Protein AF-A0A1Z8Q1S4-F1 (afdb_monomer)

Solvent-accessible surface area (backbone atoms only — not comparable to full-atom values): 6072 Å² total; per-residue (Å²): 130,86,72,74,48,74,49,54,37,26,19,19,28,36,44,43,88,89,81,61,34,36,34,40,44,29,63,52,84,94,82,46,68,56,71,28,71,23,83,42,73,68,52,27,51,52,46,37,36,51,53,52,30,59,66,48,39,82,45,95,67,82,76,79,62,56,64,42,66,65,55,17,44,51,52,35,40,74,69,41,99,45,50,83,35,48,44,29,34,32,44,33,43,39,35,40,48,93,74,43,50,47,59,50,69,50,79,50,72,119

Radius of gyration: 13.85 Å; Cα contacts (8 Å, |Δi|>4): 231; chains: 1; bounding box: 30×20×44 Å

pLDDT: mean 89.52, std 9.29, range [45.25, 96.38]

Secondary structure (DSSP, 8-state):
-PPPEEEEEEEEEEE-TTT--EEEEEEETTTEEEEEEESSHHHHHHHHHHHHHHHHHT-SSPPPP---HHHHHHHHHHHSSSGGGEEEEEEEEEEEETTEEEEEEEEEE-

Foldseek 3Di:
DPDKDKAKEKWFWFADPPLRKIKTWTDFPDDDIQMDIGNDPVRRQVRSQVSVQVVCLPDPDDGHYPDDQVSNLVVCCVPDPHSVRGFWMKMWMWIDDPSGIGIDMDIDGD

Mean predicted aligned error: 4.25 Å

Structure (mmCIF, N/CA/C/O backbone):
data_AF-A0A1Z8Q1S4-F1
#
_entry.id   AF-A0A1Z8Q1S4-F1
#
loop_
_atom_site.group_PDB
_atom_site.id
_atom_site.type_symbol
_atom_site.label_atom_id
_atom_site.label_alt_id
_atom_site.label_comp_id
_atom_site.label_asym_id
_atom_site.label_entity_id
_atom_site.label_seq_id
_atom_site.pdbx_PDB_ins_code
_atom_site.Cartn_x
_atom_site.Cartn_y
_atom_site.Cartn_z
_atom_site.occupancy
_atom_site.B_iso_or_equiv
_atom_site.auth_seq_id
_atom_site.auth_comp_id
_atom_site.auth_asym_id
_atom_site.auth_atom_id
_atom_site.pdbx_PDB_model_num
ATOM 1 N N . MET A 1 1 ? -17.500 -5.209 26.285 1.00 45.25 1 MET A N 1
ATOM 2 C CA . MET A 1 1 ? -16.104 -5.177 25.795 1.00 45.25 1 MET A CA 1
ATOM 3 C C . MET A 1 1 ? -16.086 -4.227 24.609 1.00 45.25 1 MET A C 1
ATOM 5 O O . MET A 1 1 ? -17.024 -4.308 23.829 1.00 45.25 1 MET A O 1
ATOM 9 N N . LYS A 1 2 ? -15.146 -3.274 24.513 1.00 58.25 2 LYS A N 1
ATOM 10 C CA . LYS A 1 2 ? -15.019 -2.482 23.275 1.00 58.25 2 LYS A CA 1
ATOM 11 C C . LYS A 1 2 ? -14.478 -3.400 22.169 1.00 58.25 2 LYS A C 1
ATOM 13 O O . LYS A 1 2 ? -13.661 -4.273 22.459 1.00 58.25 2 LYS A O 1
ATOM 18 N N . ASN A 1 3 ? -15.010 -3.238 20.960 1.00 66.62 3 ASN A N 1
ATOM 19 C CA . ASN A 1 3 ? -14.735 -4.087 19.806 1.00 66.62 3 ASN A CA 1
ATOM 20 C C . ASN A 1 3 ? -13.297 -3.860 19.325 1.00 66.62 3 ASN A C 1
ATOM 22 O O . ASN A 1 3 ? -12.911 -2.729 19.048 1.00 66.62 3 ASN A O 1
ATOM 26 N N . MET A 1 4 ? -12.516 -4.935 19.269 1.00 84.50 4 MET A N 1
ATOM 27 C CA . MET A 1 4 ? -11.267 -4.984 18.517 1.00 84.50 4 MET A CA 1
ATOM 28 C C . MET A 1 4 ? -11.642 -5.349 17.082 1.00 84.50 4 MET A C 1
ATOM 30 O O . MET A 1 4 ? -12.232 -6.410 16.878 1.00 84.50 4 MET A O 1
ATOM 34 N N . ASP A 1 5 ? -11.344 -4.473 16.127 1.00 89.88 5 ASP A N 1
ATOM 35 C CA . ASP A 1 5 ? -11.582 -4.723 14.703 1.00 89.88 5 ASP A CA 1
ATOM 36 C C . ASP A 1 5 ? -10.238 -4.884 13.997 1.00 89.88 5 ASP A C 1
ATOM 38 O O . ASP A 1 5 ? -9.374 -4.011 14.095 1.00 89.88 5 ASP A O 1
ATOM 42 N N . THR A 1 6 ? -10.046 -6.016 13.324 1.00 93.62 6 THR A N 1
ATOM 43 C CA . THR A 1 6 ? -8.816 -6.333 12.597 1.00 93.62 6 THR A CA 1
ATOM 44 C C . THR A 1 6 ? -9.174 -6.737 11.178 1.00 93.62 6 THR A C 1
ATOM 46 O O . THR A 1 6 ? -9.892 -7.717 10.974 1.00 93.62 6 THR A O 1
ATOM 49 N N . LYS A 1 7 ? -8.624 -6.026 10.190 1.00 94.25 7 LYS A N 1
ATOM 50 C CA . LYS A 1 7 ? -8.839 -6.312 8.767 1.00 94.25 7 LYS A CA 1
ATOM 51 C C . LYS A 1 7 ? -7.523 -6.344 7.997 1.00 94.25 7 LYS A C 1
ATOM 53 O O . LYS A 1 7 ? -6.553 -5.677 8.356 1.00 94.25 7 LYS A O 1
ATOM 58 N N . MET A 1 8 ? -7.504 -7.160 6.946 1.00 95.81 8 MET A N 1
ATOM 59 C CA . MET A 1 8 ? -6.400 -7.250 5.993 1.00 95.81 8 MET A CA 1
ATOM 60 C C . MET A 1 8 ? -6.700 -6.386 4.775 1.00 95.81 8 MET A C 1
ATOM 62 O O . MET A 1 8 ? -7.819 -6.414 4.269 1.00 95.81 8 MET A O 1
ATOM 66 N N . TYR A 1 9 ? -5.690 -5.676 4.291 1.00 94.75 9 TYR A N 1
ATOM 67 C CA . TYR A 1 9 ? -5.749 -4.891 3.066 1.00 94.75 9 TYR A CA 1
ATOM 68 C C . TYR A 1 9 ? -4.536 -5.180 2.198 1.00 94.75 9 TYR A C 1
ATOM 70 O O . TYR A 1 9 ? -3.445 -5.445 2.706 1.00 94.75 9 TYR A O 1
ATOM 78 N N . TYR A 1 10 ? -4.727 -5.086 0.890 1.00 95.31 10 TYR A N 1
ATOM 79 C CA . TYR A 1 10 ? -3.695 -5.347 -0.099 1.00 95.31 10 TYR A CA 1
ATOM 80 C C . TYR A 1 10 ? -3.531 -4.133 -1.012 1.00 95.31 10 TYR A C 1
ATOM 82 O O . TYR A 1 10 ? -4.503 -3.625 -1.579 1.00 95.31 10 TYR A O 1
ATOM 90 N N . GLY A 1 11 ? -2.295 -3.661 -1.130 1.00 94.94 11 GLY A N 1
ATOM 91 C CA . GLY A 1 11 ? -1.884 -2.641 -2.090 1.00 94.94 11 GLY A CA 1
ATOM 92 C C . GLY A 1 11 ? -0.908 -3.228 -3.102 1.00 94.94 11 GLY A C 1
ATOM 93 O O . GLY A 1 11 ? -0.248 -4.228 -2.813 1.00 94.94 11 GLY A O 1
ATOM 94 N N . PHE A 1 12 ? -0.806 -2.627 -4.284 1.00 95.25 12 PHE A N 1
ATOM 95 C CA . PHE A 1 12 ? 0.232 -2.994 -5.250 1.00 95.25 12 PHE A CA 1
ATOM 96 C C . PHE A 1 12 ? 1.484 -2.141 -5.050 1.00 95.25 12 PHE A C 1
ATOM 98 O O . PHE A 1 12 ? 1.414 -1.047 -4.484 1.00 95.25 12 PHE A O 1
ATOM 105 N N . VAL A 1 13 ? 2.622 -2.674 -5.494 1.00 95.88 13 VAL A N 1
ATOM 106 C CA . VAL A 1 13 ? 3.909 -1.979 -5.524 1.00 95.88 13 VAL A CA 1
ATOM 107 C C . VAL A 1 13 ? 4.280 -1.717 -6.975 1.00 95.88 13 VAL A C 1
ATOM 109 O O . VAL A 1 13 ? 4.386 -2.653 -7.769 1.00 95.88 13 VAL A O 1
ATOM 112 N N . GLU A 1 14 ? 4.500 -0.452 -7.295 1.00 95.12 14 GLU A N 1
ATOM 113 C CA . GLU A 1 14 ? 4.919 0.014 -8.613 1.00 95.12 14 GLU A CA 1
ATOM 114 C C . GLU A 1 14 ? 6.350 0.549 -8.540 1.00 95.12 14 GLU A C 1
ATOM 116 O O . GLU A 1 14 ? 6.746 1.157 -7.543 1.00 95.12 14 GLU A O 1
ATOM 121 N N . LYS A 1 15 ? 7.138 0.320 -9.589 1.00 94.81 15 LYS A N 1
ATOM 122 C CA . LYS A 1 15 ? 8.460 0.913 -9.758 1.00 94.81 15 LYS A CA 1
ATOM 123 C C . LYS A 1 15 ? 8.394 2.003 -10.813 1.00 94.81 15 LYS A C 1
ATOM 125 O O . LYS A 1 15 ? 8.056 1.733 -11.957 1.00 94.81 15 LYS A O 1
ATOM 130 N N . ASN A 1 16 ? 8.832 3.205 -10.461 1.00 91.56 16 ASN A N 1
ATOM 131 C CA . ASN A 1 16 ? 9.002 4.272 -11.430 1.00 91.56 16 ASN A CA 1
ATOM 132 C C . ASN A 1 16 ? 10.186 3.938 -12.371 1.00 91.56 16 ASN A C 1
ATOM 134 O O . ASN A 1 16 ? 11.321 3.784 -11.897 1.00 91.56 16 ASN A O 1
ATOM 138 N N . PRO A 1 17 ? 9.974 3.833 -13.695 1.00 88.38 17 PRO A N 1
ATOM 139 C CA . PRO A 1 17 ? 11.032 3.455 -14.630 1.00 88.38 17 PRO A CA 1
ATOM 140 C C . PRO A 1 17 ? 12.070 4.564 -14.870 1.00 88.38 17 PRO A C 1
ATOM 142 O O . PRO A 1 17 ? 13.170 4.268 -15.336 1.00 88.38 17 PRO A O 1
ATOM 145 N N . GLU A 1 18 ? 11.758 5.826 -14.560 1.00 90.38 18 GLU A N 1
ATOM 146 C CA . GLU A 1 18 ? 12.636 6.975 -14.812 1.00 90.38 18 GLU A CA 1
ATOM 147 C C . GLU A 1 18 ? 13.720 7.137 -13.743 1.00 90.38 18 GLU A C 1
ATOM 149 O O . GLU A 1 18 ? 14.874 7.423 -14.064 1.00 90.38 18 GLU A O 1
ATOM 154 N N . ASN A 1 19 ? 13.359 6.962 -12.470 1.00 91.94 19 ASN A N 1
ATOM 155 C CA . ASN A 1 19 ? 14.265 7.183 -11.338 1.00 91.94 19 ASN A CA 1
ATOM 156 C C . ASN A 1 19 ? 14.453 5.944 -10.444 1.00 91.94 19 ASN A C 1
ATOM 158 O O . ASN A 1 19 ? 15.316 5.953 -9.570 1.00 91.94 19 ASN A O 1
ATOM 162 N N . GLY A 1 20 ? 13.701 4.865 -10.684 1.00 90.56 20 GLY A N 1
ATOM 163 C CA . GLY A 1 20 ? 13.796 3.614 -9.938 1.00 90.56 20 GLY A CA 1
ATOM 164 C C . GLY A 1 20 ? 13.135 3.626 -8.560 1.00 90.56 20 GLY A C 1
ATOM 165 O O . GLY A 1 20 ? 13.248 2.613 -7.867 1.00 90.56 20 GLY A O 1
ATOM 166 N N . SER A 1 21 ? 12.466 4.717 -8.171 1.00 93.88 21 SER A N 1
ATOM 167 C CA . SER A 1 21 ? 11.739 4.788 -6.905 1.00 93.88 21 SER A CA 1
ATOM 168 C C . SER A 1 21 ? 10.566 3.811 -6.890 1.00 93.88 21 SER A C 1
ATOM 170 O O . SER A 1 21 ? 10.073 3.370 -7.932 1.00 93.88 21 SER A O 1
ATOM 172 N N . LEU A 1 22 ? 10.134 3.443 -5.691 1.00 94.44 22 LEU A N 1
ATOM 173 C CA . LEU A 1 22 ? 9.026 2.528 -5.474 1.00 94.44 22 LEU A CA 1
ATOM 174 C C . LEU A 1 22 ? 7.827 3.298 -4.931 1.00 94.44 22 LEU A C 1
ATOM 176 O O . LEU A 1 22 ? 7.992 4.202 -4.115 1.00 94.44 22 LEU A O 1
ATOM 180 N N . GLY A 1 23 ? 6.627 2.909 -5.346 1.00 94.38 23 GLY A N 1
ATOM 181 C CA . GLY A 1 23 ? 5.361 3.423 -4.841 1.00 94.38 23 GLY A CA 1
ATOM 182 C C . GLY A 1 23 ? 4.464 2.300 -4.333 1.00 94.38 23 GLY A C 1
ATOM 183 O O . GLY A 1 23 ? 4.473 1.201 -4.885 1.00 94.38 23 GLY A O 1
ATOM 184 N N . THR A 1 24 ? 3.676 2.562 -3.292 1.00 94.69 24 THR A N 1
ATOM 185 C CA . THR A 1 24 ? 2.536 1.717 -2.907 1.00 94.69 24 THR A CA 1
ATOM 186 C C . THR A 1 24 ? 1.233 2.426 -3.204 1.00 94.69 24 THR A C 1
ATOM 188 O O . THR A 1 24 ? 1.155 3.646 -3.102 1.00 94.69 24 THR A O 1
ATOM 191 N N . SER A 1 25 ? 0.195 1.661 -3.531 1.00 93.19 25 SER A N 1
ATOM 192 C CA . SER A 1 25 ? -1.159 2.192 -3.667 1.00 93.19 25 SER A CA 1
ATOM 193 C C . SER A 1 25 ? -2.180 1.234 -3.065 1.00 93.19 25 SER A C 1
ATOM 195 O O . SER A 1 25 ? -2.247 0.057 -3.430 1.00 93.19 25 SER A O 1
ATOM 197 N N . PHE A 1 26 ? -2.978 1.740 -2.124 1.00 92.31 26 PHE A N 1
ATOM 198 C CA . PHE A 1 26 ? -4.114 1.037 -1.530 1.00 92.31 26 PHE A CA 1
ATOM 199 C C . PHE A 1 26 ? -5.408 1.724 -1.913 1.00 92.31 26 PHE A C 1
ATOM 201 O O . PHE A 1 26 ? -5.562 2.892 -1.595 1.00 92.31 26 PHE A O 1
ATOM 208 N N . ALA A 1 27 ? -6.364 0.988 -2.473 1.00 85.38 27 ALA A N 1
ATOM 209 C CA . ALA A 1 27 ? -7.723 1.480 -2.665 1.00 85.38 27 ALA A CA 1
ATOM 210 C C . ALA A 1 27 ? -8.607 1.121 -1.461 1.00 85.38 27 ALA A C 1
ATOM 212 O O . ALA A 1 27 ? -8.690 -0.053 -1.085 1.00 85.38 27 ALA A O 1
ATOM 213 N N . PHE A 1 28 ? -9.290 2.120 -0.901 1.00 83.06 28 PHE A N 1
ATOM 214 C CA . PHE A 1 28 ? -10.319 1.968 0.127 1.00 83.06 28 PHE A CA 1
ATOM 215 C C . PHE A 1 28 ? -11.630 2.584 -0.381 1.00 83.06 28 PHE A C 1
ATOM 217 O O . PHE A 1 28 ? -11.733 3.794 -0.592 1.00 83.06 28 PHE A O 1
ATOM 224 N N . GLY A 1 29 ? -12.652 1.758 -0.618 1.00 70.69 29 GLY A N 1
ATOM 225 C CA . GLY A 1 29 ? -13.888 2.227 -1.253 1.00 70.69 29 GLY A CA 1
ATOM 226 C C . GLY A 1 29 ? -13.661 2.725 -2.689 1.00 70.69 29 GLY A C 1
ATOM 227 O O . GLY A 1 29 ? -12.831 2.181 -3.411 1.00 70.69 29 GLY A O 1
ATOM 228 N N . THR A 1 30 ? -14.421 3.736 -3.130 1.00 59.75 30 THR A N 1
ATOM 229 C CA . THR A 1 30 ? -14.465 4.132 -4.551 1.00 59.75 30 THR A CA 1
ATOM 230 C C . THR A 1 30 ? -13.473 5.220 -4.965 1.00 59.75 30 THR A C 1
ATOM 232 O O . THR A 1 30 ? -13.320 5.413 -6.161 1.00 59.75 30 TH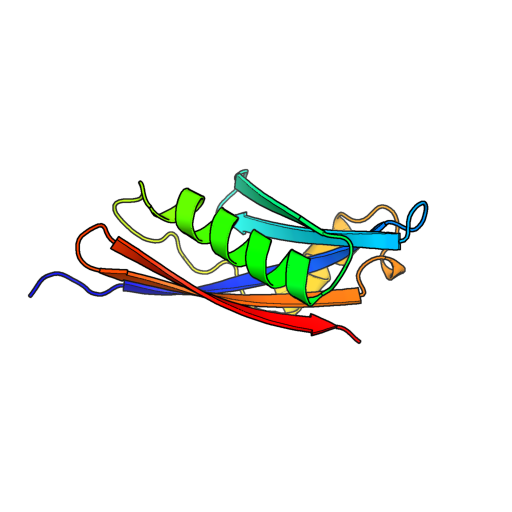R A O 1
ATOM 235 N N . ASN A 1 31 ? -12.834 5.951 -4.040 1.00 59.31 31 ASN A N 1
ATOM 236 C CA . ASN A 1 31 ? -11.996 7.116 -4.393 1.00 59.31 31 ASN A CA 1
ATOM 237 C C . ASN A 1 31 ? -10.804 7.388 -3.453 1.00 59.31 31 ASN A C 1
ATOM 239 O O . ASN A 1 31 ? -10.052 8.327 -3.705 1.00 59.31 31 ASN A O 1
ATOM 243 N N . GLU A 1 32 ? -10.619 6.641 -2.360 1.00 58.38 32 GLU A N 1
ATOM 244 C CA . GLU A 1 32 ? -9.523 6.919 -1.424 1.00 58.38 32 GLU A CA 1
ATOM 245 C C . GLU A 1 32 ? -8.334 6.015 -1.729 1.00 58.38 32 GLU A C 1
ATOM 247 O O . GLU A 1 32 ? -8.437 4.790 -1.652 1.00 58.38 32 GLU A O 1
ATOM 252 N N . SER A 1 33 ? -7.211 6.641 -2.092 1.00 75.44 33 SER A N 1
ATOM 253 C CA .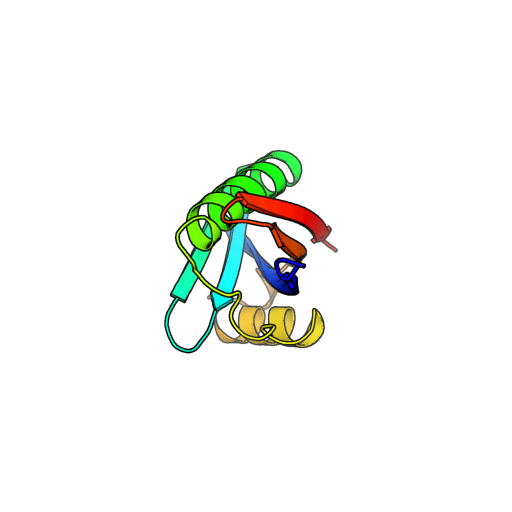 SER A 1 33 ? -5.938 5.958 -2.289 1.00 75.44 33 SER A CA 1
ATOM 254 C C . SER A 1 33 ? -4.924 6.408 -1.246 1.00 75.44 33 SER A C 1
ATOM 256 O O . SER A 1 33 ? -4.655 7.604 -1.130 1.00 75.44 33 SER A O 1
ATOM 258 N N . VAL A 1 34 ? -4.358 5.472 -0.482 1.00 73.62 34 VAL A N 1
ATOM 259 C CA . VAL A 1 34 ? -3.161 5.757 0.325 1.00 73.62 34 VAL A CA 1
ATOM 260 C C . VAL A 1 34 ? -1.944 5.403 -0.509 1.00 73.62 34 VAL A C 1
ATOM 262 O O . VAL A 1 34 ? -1.813 4.261 -0.951 1.00 73.62 34 VAL A O 1
ATOM 265 N N . ILE A 1 35 ? -1.082 6.399 -0.708 1.00 83.38 35 ILE A N 1
ATOM 266 C CA . ILE A 1 35 ? 0.122 6.302 -1.526 1.00 83.38 35 ILE A CA 1
ATOM 267 C C . ILE A 1 35 ? 1.331 6.626 -0.652 1.00 83.38 35 ILE A C 1
ATOM 269 O O . ILE A 1 35 ? 1.345 7.654 0.027 1.00 83.38 35 ILE A O 1
ATOM 273 N N . ALA A 1 36 ? 2.344 5.766 -0.682 1.00 91.25 36 ALA A N 1
ATOM 274 C CA . ALA A 1 36 ? 3.675 6.065 -0.163 1.00 91.25 36 ALA A CA 1
ATOM 275 C C . ALA A 1 36 ? 4.701 5.886 -1.283 1.00 91.25 36 ALA A C 1
ATOM 277 O O . ALA A 1 36 ? 4.485 5.086 -2.190 1.00 91.25 36 ALA A O 1
ATOM 278 N N . ILE A 1 37 ? 5.800 6.637 -1.221 1.00 92.38 37 ILE A N 1
ATOM 279 C CA . ILE A 1 37 ? 6.915 6.565 -2.171 1.00 92.38 37 ILE A CA 1
ATOM 280 C C . ILE A 1 37 ? 8.201 6.427 -1.359 1.00 92.38 37 ILE A C 1
ATOM 282 O O . ILE A 1 37 ? 8.330 7.078 -0.326 1.00 92.38 37 ILE A O 1
ATOM 286 N N . GLY A 1 38 ? 9.136 5.597 -1.810 1.00 90.81 38 GLY A N 1
ATOM 287 C CA . GLY A 1 38 ? 10.436 5.415 -1.167 1.00 90.81 38 GLY A CA 1
ATOM 288 C C . GLY A 1 38 ? 11.477 4.865 -2.136 1.00 90.81 38 GLY A C 1
ATOM 289 O O . GLY A 1 38 ? 11.135 4.258 -3.152 1.00 90.81 38 GLY A O 1
ATOM 290 N N . ASP A 1 39 ? 12.755 5.045 -1.812 1.00 92.00 39 ASP A N 1
ATOM 291 C CA . ASP A 1 39 ? 13.870 4.637 -2.678 1.00 92.00 39 ASP A CA 1
ATOM 292 C C . ASP A 1 39 ? 14.320 3.191 -2.407 1.00 92.00 39 ASP A C 1
ATOM 294 O O . ASP A 1 39 ? 15.124 2.610 -3.140 1.00 92.00 39 ASP A O 1
ATOM 298 N N . SER A 1 40 ? 13.797 2.574 -1.345 1.00 92.25 40 SER A N 1
ATOM 299 C CA . SER A 1 40 ? 14.052 1.180 -0.991 1.00 92.25 40 SER A CA 1
ATOM 300 C C . SER A 1 40 ? 12.795 0.483 -0.480 1.00 92.25 40 SER A C 1
ATOM 302 O O . SER A 1 40 ? 11.881 1.112 0.046 1.00 92.25 40 SER A O 1
ATOM 304 N N . VAL A 1 41 ? 12.786 -0.850 -0.552 1.00 92.25 41 VAL A N 1
ATOM 305 C CA . VAL A 1 41 ? 11.697 -1.689 -0.019 1.00 92.25 41 VAL A CA 1
ATOM 306 C C . VAL A 1 41 ? 11.440 -1.402 1.465 1.00 92.25 41 VAL A C 1
ATOM 308 O O . VAL A 1 41 ? 10.295 -1.335 1.898 1.00 92.25 41 VAL A O 1
ATOM 311 N N . HIS A 1 42 ? 12.502 -1.211 2.254 1.00 92.56 42 HIS A N 1
ATOM 312 C CA . HIS A 1 42 ? 12.379 -0.979 3.693 1.00 92.56 42 HIS A CA 1
ATOM 313 C C . HIS A 1 42 ? 11.793 0.400 4.024 1.00 92.56 42 HIS A C 1
ATOM 315 O O . HIS A 1 42 ? 10.929 0.510 4.896 1.00 92.56 42 HIS A O 1
ATOM 321 N N . GLU A 1 43 ? 12.254 1.440 3.327 1.00 94.25 43 GLU A N 1
ATOM 322 C CA . GLU A 1 43 ? 11.714 2.795 3.461 1.00 94.25 43 GLU A CA 1
ATOM 323 C C . GLU A 1 43 ? 10.244 2.826 3.054 1.00 94.25 43 GLU A C 1
ATOM 325 O O . GLU A 1 43 ? 9.398 3.255 3.836 1.00 94.25 43 GLU A O 1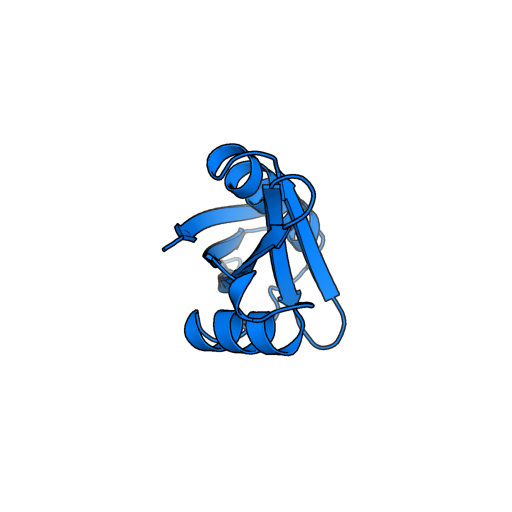
ATOM 330 N N . LEU A 1 44 ? 9.926 2.257 1.890 1.00 94.81 44 LEU A N 1
ATOM 331 C CA . LEU A 1 44 ? 8.566 2.204 1.382 1.00 94.81 44 LEU A CA 1
ATOM 332 C C . LEU A 1 44 ? 7.632 1.423 2.328 1.00 94.81 44 LEU A C 1
ATOM 334 O O . LEU A 1 44 ? 6.498 1.847 2.543 1.00 94.81 44 LEU A O 1
ATOM 338 N N . GLU A 1 45 ? 8.077 0.308 2.925 1.00 94.94 45 GLU A N 1
ATOM 339 C CA . GLU A 1 45 ? 7.289 -0.461 3.908 1.00 94.94 45 GLU A CA 1
ATOM 340 C C . GLU A 1 45 ? 7.024 0.381 5.161 1.00 94.94 45 GLU A C 1
ATOM 342 O O . GLU A 1 45 ? 5.884 0.476 5.621 1.00 94.94 45 GLU A O 1
ATOM 347 N N . THR A 1 46 ? 8.053 1.067 5.663 1.00 95.12 46 THR A N 1
ATOM 348 C CA . THR A 1 46 ? 7.954 1.947 6.835 1.00 95.12 46 THR A CA 1
ATOM 349 C C . THR A 1 46 ? 6.997 3.112 6.592 1.00 95.12 46 THR A C 1
ATOM 351 O O . THR A 1 46 ? 6.144 3.404 7.434 1.00 95.12 46 THR A O 1
ATOM 354 N N . ASP A 1 47 ? 7.105 3.772 5.444 1.00 95.44 47 ASP A N 1
ATOM 355 C CA . ASP A 1 47 ? 6.287 4.937 5.123 1.00 95.44 47 ASP A CA 1
ATOM 356 C C . ASP A 1 47 ? 4.855 4.556 4.753 1.00 95.44 47 ASP A C 1
ATOM 358 O O . ASP A 1 47 ? 3.919 5.248 5.154 1.00 95.44 47 ASP A O 1
ATOM 362 N N . THR A 1 48 ? 4.652 3.389 4.140 1.00 95.50 48 THR A N 1
ATOM 363 C CA . THR A 1 48 ? 3.317 2.801 3.974 1.00 95.50 48 THR A CA 1
ATOM 364 C C . THR A 1 48 ? 2.649 2.564 5.330 1.00 95.50 48 THR A C 1
ATOM 366 O O . THR A 1 48 ? 1.497 2.949 5.526 1.00 95.50 48 THR A O 1
ATOM 369 N N . ILE A 1 49 ? 3.363 1.982 6.303 1.00 95.62 49 ILE A N 1
ATOM 370 C CA . ILE A 1 49 ? 2.831 1.748 7.656 1.00 95.62 49 ILE A CA 1
ATOM 371 C C . ILE A 1 49 ? 2.427 3.070 8.318 1.00 95.62 49 ILE A C 1
ATOM 373 O O . ILE A 1 49 ? 1.344 3.151 8.902 1.00 95.62 49 ILE A O 1
ATOM 377 N N . LYS A 1 50 ? 3.252 4.120 8.209 1.00 95.06 50 LYS A N 1
ATOM 378 C CA . LYS A 1 50 ? 2.920 5.455 8.739 1.00 95.06 50 LYS A CA 1
ATOM 379 C C . LYS A 1 50 ? 1.678 6.035 8.065 1.00 95.06 50 LYS A C 1
ATOM 381 O O . LYS A 1 50 ? 0.769 6.477 8.767 1.00 95.06 50 LYS A O 1
ATOM 386 N N . ALA A 1 51 ? 1.621 5.996 6.734 1.00 93.69 51 ALA A N 1
ATOM 387 C CA . ALA A 1 51 ? 0.518 6.554 5.958 1.00 93.69 51 ALA A CA 1
ATOM 388 C C . ALA A 1 51 ? -0.813 5.855 6.280 1.00 93.69 51 ALA A C 1
ATOM 390 O O . ALA A 1 51 ? -1.812 6.519 6.553 1.00 93.69 51 ALA A O 1
ATOM 391 N N . LEU A 1 52 ? -0.812 4.520 6.353 1.00 94.06 52 LEU A N 1
ATOM 392 C CA . LEU A 1 52 ? -1.975 3.735 6.771 1.00 94.06 52 LEU A CA 1
ATOM 393 C C . LEU A 1 52 ? -2.367 4.032 8.222 1.00 94.06 52 LEU A C 1
ATOM 395 O O . LEU A 1 52 ? -3.547 4.213 8.513 1.00 94.06 52 LEU A O 1
ATOM 399 N N . THR A 1 53 ? -1.395 4.129 9.133 1.00 94.12 53 THR A N 1
ATOM 400 C CA . THR A 1 53 ? -1.670 4.452 10.541 1.00 94.12 53 THR A CA 1
ATOM 401 C C . THR A 1 53 ? -2.375 5.801 10.649 1.00 94.12 53 THR A C 1
ATOM 403 O O . THR A 1 53 ? -3.403 5.896 11.317 1.00 94.12 53 THR A O 1
ATOM 406 N N . GLN A 1 54 ? -1.877 6.828 9.955 1.00 92.00 54 GLN A N 1
ATOM 407 C CA . GLN A 1 54 ? -2.490 8.155 9.935 1.00 92.00 54 GLN A CA 1
ATOM 408 C C . GLN A 1 54 ? -3.889 8.121 9.313 1.00 92.00 54 GLN A C 1
ATOM 410 O O . GLN A 1 54 ? -4.836 8.620 9.916 1.00 92.00 54 GLN A O 1
ATOM 415 N N . TYR A 1 55 ? -4.040 7.482 8.152 1.00 89.81 55 TYR A N 1
ATOM 416 C CA . TYR A 1 55 ? -5.319 7.386 7.453 1.00 89.81 55 TYR A CA 1
ATOM 417 C C . TYR A 1 55 ? -6.398 6.689 8.303 1.00 89.81 55 TYR A C 1
ATOM 419 O O . TYR A 1 55 ? -7.539 7.145 8.354 1.00 89.81 55 TYR A O 1
ATOM 427 N N . PHE A 1 56 ? -6.058 5.629 9.039 1.00 90.12 56 PHE A N 1
ATOM 428 C CA . PHE A 1 56 ? -7.017 4.915 9.889 1.00 90.12 56 PHE A CA 1
ATOM 429 C C . PHE A 1 56 ? -7.116 5.445 11.325 1.00 90.12 56 PHE A C 1
ATOM 431 O O . PHE A 1 56 ? -7.930 4.931 12.086 1.00 90.12 56 PHE A O 1
ATOM 438 N N . SER A 1 57 ? -6.329 6.441 11.744 1.00 89.19 57 SER A N 1
ATOM 439 C CA . SER A 1 57 ? -6.381 6.950 13.130 1.00 89.19 57 SER A CA 1
ATOM 440 C C . SER A 1 57 ? -7.693 7.672 13.453 1.00 89.19 57 SER A C 1
ATOM 442 O O . SER A 1 57 ? -8.221 7.514 14.549 1.00 89.19 57 SER A O 1
ATOM 444 N N . ASP A 1 58 ? -8.261 8.397 12.487 1.00 83.19 58 ASP A N 1
ATOM 445 C CA . ASP A 1 58 ? -9.477 9.202 12.695 1.00 83.19 58 ASP A CA 1
ATOM 446 C C . ASP A 1 58 ? -10.779 8.439 12.391 1.00 83.19 58 ASP A C 1
ATOM 448 O O . ASP A 1 58 ? -11.880 8.986 12.499 1.00 83.19 58 ASP A O 1
ATOM 452 N N . ARG A 1 59 ? -10.680 7.168 11.984 1.00 82.38 59 ARG A N 1
ATOM 453 C CA . ARG A 1 59 ? -11.834 6.363 11.569 1.00 82.38 59 ARG A CA 1
ATOM 454 C C . ARG A 1 59 ? -12.468 5.672 12.769 1.00 82.38 59 ARG A C 1
ATOM 456 O O . ARG A 1 59 ? -11.787 4.999 13.535 1.00 82.38 59 ARG A O 1
ATOM 463 N N . ALA A 1 60 ? -13.786 5.812 12.903 1.00 80.50 60 ALA A N 1
ATOM 464 C CA . ALA A 1 60 ? -14.548 5.129 13.948 1.00 80.50 60 ALA A CA 1
ATOM 465 C C . ALA A 1 60 ? -14.592 3.605 13.741 1.00 80.50 60 ALA A C 1
ATOM 467 O O . ALA A 1 60 ? -14.626 2.864 14.721 1.00 80.50 60 ALA A O 1
ATOM 468 N N . GLU A 1 61 ? -14.588 3.165 12.479 1.00 86.62 61 GLU A N 1
ATOM 469 C CA . GLU A 1 61 ? -14.651 1.763 12.061 1.00 86.62 61 GLU A CA 1
ATOM 470 C C . GLU A 1 61 ? -13.759 1.543 10.834 1.00 86.62 61 GLU A C 1
ATOM 472 O O . GLU A 1 61 ? -13.579 2.453 10.012 1.00 86.62 61 GLU A O 1
ATOM 477 N N . LEU A 1 62 ? -13.220 0.329 10.687 1.00 88.31 62 LEU A N 1
ATOM 478 C CA . LEU A 1 62 ? -12.480 -0.039 9.490 1.00 88.31 62 LEU A CA 1
ATOM 479 C C . LEU A 1 62 ? -13.465 -0.309 8.335 1.00 88.31 62 LEU A C 1
ATOM 481 O O . LEU A 1 62 ? -14.431 -1.054 8.524 1.00 88.31 62 LEU A O 1
ATOM 485 N N . PRO A 1 63 ? -13.224 0.217 7.119 1.00 87.56 63 PRO A N 1
ATOM 486 C CA . PRO A 1 63 ? -13.973 -0.167 5.925 1.00 87.56 63 PRO A CA 1
ATOM 487 C C . PRO A 1 63 ? -13.818 -1.667 5.650 1.00 87.56 63 PRO A C 1
ATOM 489 O O . PRO A 1 63 ? -13.011 -2.350 6.276 1.00 87.56 63 PRO A O 1
ATOM 492 N N . ASP A 1 64 ? -14.617 -2.227 4.751 1.00 87.94 64 ASP A N 1
ATOM 493 C CA . ASP A 1 64 ? -14.423 -3.625 4.358 1.00 87.94 64 ASP A CA 1
ATOM 494 C C . ASP A 1 64 ? -13.069 -3.833 3.677 1.00 87.94 64 ASP A C 1
ATOM 496 O O . ASP A 1 64 ? -12.470 -2.891 3.147 1.00 87.94 64 ASP A O 1
ATOM 500 N N . ASN A 1 65 ? -12.563 -5.070 3.735 1.00 84.75 65 ASN A N 1
ATOM 501 C CA . ASN A 1 65 ? -11.309 -5.396 3.065 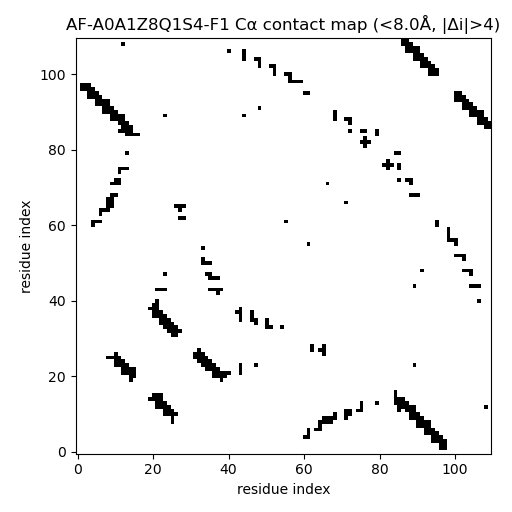1.00 8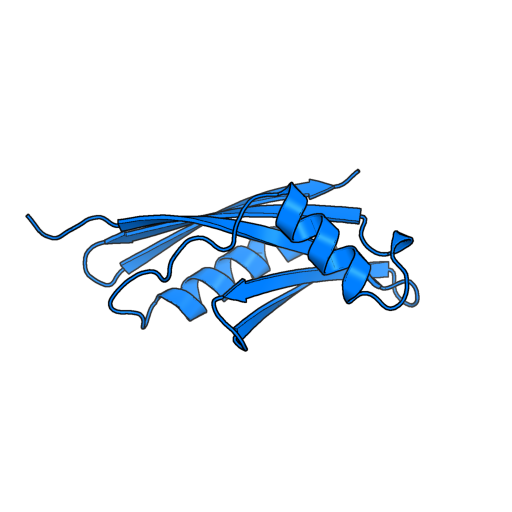4.75 65 ASN A CA 1
ATOM 502 C C . ASN A 1 65 ? -11.409 -5.074 1.565 1.00 84.75 65 ASN A C 1
ATOM 504 O O . ASN A 1 65 ? -12.483 -5.100 0.966 1.00 84.75 65 ASN A O 1
ATOM 508 N N . ASN A 1 66 ? -10.275 -4.753 0.952 1.00 86.06 66 ASN A N 1
ATOM 509 C CA . ASN A 1 66 ? -10.217 -4.344 -0.451 1.00 86.06 66 ASN A CA 1
ATOM 510 C C . ASN A 1 66 ? -9.882 -5.513 -1.400 1.00 86.06 66 ASN A C 1
ATOM 512 O O . ASN A 1 66 ? -9.302 -5.308 -2.474 1.00 86.06 66 ASN A O 1
ATOM 516 N N . GLY A 1 67 ? -10.238 -6.731 -0.982 1.00 89.62 67 GLY A N 1
ATOM 517 C CA . GLY A 1 67 ? -9.979 -7.974 -1.700 1.00 89.62 67 GLY A CA 1
ATOM 518 C C . GLY A 1 67 ? -8.723 -8.708 -1.230 1.00 89.62 67 GLY A C 1
ATOM 519 O O . GLY A 1 67 ? -8.392 -8.738 -0.043 1.00 89.62 67 GLY A O 1
ATOM 520 N N . THR A 1 68 ? -8.061 -9.347 -2.186 1.00 94.62 68 THR A N 1
ATOM 521 C CA . THR A 1 68 ? -6.907 -10.235 -2.033 1.00 94.62 68 THR A CA 1
ATOM 522 C C . THR A 1 68 ? -5.635 -9.617 -2.629 1.00 94.62 68 THR A C 1
ATOM 524 O O . THR A 1 68 ? -5.658 -8.544 -3.235 1.00 94.62 68 THR A O 1
ATOM 527 N N . ALA A 1 69 ? -4.499 -10.304 -2.477 1.00 94.25 69 ALA A N 1
ATOM 528 C CA . ALA A 1 69 ? -3.257 -9.916 -3.147 1.00 94.25 69 ALA A CA 1
ATOM 529 C C . ALA A 1 69 ? -3.374 -9.980 -4.681 1.00 94.25 69 ALA A C 1
ATOM 531 O O . ALA A 1 69 ? -2.805 -9.133 -5.364 1.00 94.25 69 ALA A O 1
ATOM 532 N N . GLU A 1 70 ? -4.124 -10.950 -5.216 1.00 96.06 70 GLU A N 1
ATOM 533 C CA . GLU A 1 70 ? -4.368 -11.084 -6.658 1.00 96.06 70 GLU A CA 1
ATOM 534 C C . GLU A 1 70 ? -5.168 -9.886 -7.176 1.00 96.06 70 GLU A C 1
ATOM 536 O O . GLU A 1 70 ? -4.718 -9.227 -8.111 1.00 96.06 70 GLU A O 1
ATOM 541 N N . ASP A 1 71 ? -6.246 -9.505 -6.480 1.00 94.00 71 ASP A N 1
ATOM 542 C CA . ASP A 1 71 ? -7.045 -8.322 -6.834 1.00 94.00 71 ASP A CA 1
ATOM 543 C C . ASP A 1 71 ? -6.198 -7.037 -6.830 1.00 94.00 71 ASP A C 1
ATOM 545 O O . ASP A 1 71 ? -6.372 -6.154 -7.669 1.00 94.00 71 ASP A O 1
ATOM 549 N N . ALA A 1 72 ? -5.267 -6.901 -5.878 1.00 93.00 72 ALA A N 1
ATOM 550 C CA . ALA A 1 72 ? -4.371 -5.749 -5.826 1.00 93.00 72 ALA A CA 1
ATOM 551 C C . ALA A 1 72 ? -3.419 -5.703 -7.029 1.00 93.00 72 ALA A C 1
ATOM 553 O O . ALA A 1 72 ? -3.236 -4.636 -7.615 1.00 93.00 72 ALA A O 1
ATOM 554 N N . LEU A 1 73 ? -2.842 -6.846 -7.411 1.00 95.06 73 LEU A N 1
ATOM 555 C CA . LEU A 1 73 ? -1.953 -6.952 -8.569 1.00 95.06 73 LEU A CA 1
ATOM 556 C C . LEU A 1 73 ? -2.690 -6.697 -9.886 1.00 95.06 73 LEU A C 1
ATOM 558 O O . LEU A 1 73 ? -2.142 -6.030 -10.762 1.00 95.06 73 LEU A O 1
ATOM 562 N N . GLU A 1 74 ? -3.911 -7.213 -10.032 1.00 95.19 74 GLU A N 1
ATOM 563 C CA . GLU A 1 74 ? -4.755 -6.965 -11.205 1.00 95.19 74 GLU A CA 1
ATOM 564 C C . GLU A 1 74 ? -5.061 -5.474 -11.348 1.00 95.19 74 GLU A C 1
ATOM 566 O O . GLU A 1 74 ? -4.737 -4.888 -12.380 1.00 95.19 74 GLU A O 1
ATOM 571 N N . ARG A 1 75 ? -5.533 -4.820 -10.276 1.00 91.88 75 ARG A N 1
ATOM 572 C CA . ARG A 1 75 ? -5.754 -3.364 -10.278 1.00 91.88 75 ARG A CA 1
ATOM 573 C C . ARG A 1 75 ? -4.488 -2.578 -10.600 1.00 91.88 75 ARG A C 1
ATOM 575 O O . ARG A 1 75 ? -4.560 -1.604 -11.341 1.00 91.88 75 ARG A O 1
ATOM 582 N N . GLY A 1 76 ? -3.339 -2.975 -10.050 1.00 92.62 76 GLY A N 1
ATOM 583 C CA . GLY A 1 76 ? -2.063 -2.334 -10.366 1.00 92.62 76 GLY A CA 1
ATOM 584 C C . GLY A 1 76 ? -1.786 -2.358 -11.867 1.00 92.62 76 GLY A C 1
ATOM 585 O O . GLY A 1 76 ? -1.508 -1.322 -12.458 1.00 92.62 76 GLY A O 1
ATOM 586 N N . LYS A 1 77 ? -1.947 -3.521 -12.5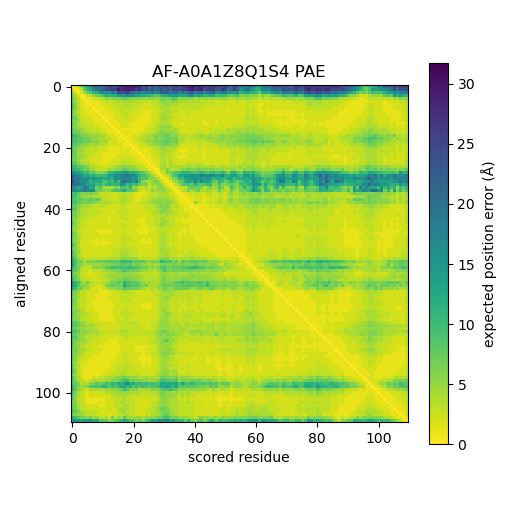09 1.00 94.56 77 LYS A N 1
ATOM 587 C CA . LYS A 1 77 ? -1.708 -3.690 -13.953 1.00 94.56 77 LYS A CA 1
ATOM 588 C C . LYS A 1 77 ? -2.701 -2.928 -14.827 1.00 94.56 77 LYS A C 1
ATOM 590 O O . LYS A 1 77 ? -2.352 -2.556 -15.940 1.00 94.56 77 LYS A O 1
ATOM 595 N N . GLU A 1 78 ? -3.924 -2.727 -14.346 1.00 93.06 78 GLU A N 1
ATOM 596 C CA . GLU A 1 78 ? -4.951 -1.947 -15.044 1.00 93.06 78 GLU A CA 1
ATOM 597 C C . GLU A 1 78 ? -4.720 -0.430 -14.959 1.00 93.06 78 GLU A C 1
ATOM 599 O O . GLU A 1 78 ? -5.188 0.293 -15.837 1.00 93.06 78 GLU A O 1
ATOM 604 N N . ASN A 1 79 ? -4.030 0.055 -13.916 1.00 87.25 79 ASN A N 1
ATOM 605 C CA . ASN A 1 79 ? -3.846 1.489 -13.648 1.00 87.25 79 ASN A CA 1
ATOM 606 C C . ASN A 1 79 ? -2.428 2.011 -13.926 1.00 87.25 79 ASN A C 1
ATOM 608 O O . ASN A 1 79 ? -2.271 3.218 -14.095 1.00 87.25 79 ASN A O 1
ATOM 612 N N . ALA A 1 80 ? -1.415 1.144 -13.942 1.00 88.25 80 ALA A N 1
ATOM 613 C CA . ALA A 1 80 ? -0.041 1.531 -14.246 1.00 88.25 80 ALA A CA 1
ATOM 614 C C . ALA A 1 80 ? 0.114 1.953 -15.713 1.00 88.25 80 ALA A C 1
ATOM 616 O O . ALA A 1 80 ? -0.556 1.417 -16.601 1.00 88.25 80 ALA A O 1
ATOM 617 N N . ASP A 1 81 ? 1.067 2.853 -15.977 1.00 88.88 81 ASP A N 1
ATOM 618 C CA . ASP A 1 81 ? 1.445 3.233 -17.346 1.00 88.88 81 ASP A CA 1
ATOM 619 C C . ASP A 1 81 ? 1.873 2.003 -18.160 1.00 88.88 81 ASP A C 1
ATOM 621 O O . ASP A 1 81 ? 1.583 1.898 -19.358 1.00 88.88 81 ASP A O 1
ATOM 625 N N . LYS A 1 82 ? 2.548 1.052 -17.499 1.00 92.25 82 LYS A N 1
ATOM 626 C CA . LYS A 1 82 ? 2.880 -0.256 -18.057 1.00 92.25 82 LYS A CA 1
ATOM 627 C C . LYS A 1 82 ? 2.669 -1.368 -17.027 1.00 92.25 82 LYS A C 1
ATOM 629 O O . LYS A 1 82 ? 3.162 -1.259 -15.905 1.00 92.25 82 LYS A O 1
ATOM 634 N N . PRO A 1 83 ? 2.019 -2.489 -17.393 1.00 94.12 83 PRO A N 1
ATOM 635 C CA . PRO A 1 83 ? 1.800 -3.599 -16.466 1.00 94.12 83 PRO A CA 1
ATOM 636 C C . PRO A 1 83 ? 3.082 -4.182 -15.854 1.00 94.12 83 PRO A C 1
ATOM 638 O O . PRO A 1 83 ? 3.037 -4.705 -14.742 1.00 94.12 83 PRO A O 1
ATOM 641 N N . GLU A 1 84 ? 4.213 -4.125 -16.564 1.00 94.88 84 GLU A N 1
ATOM 642 C CA . GLU A 1 84 ? 5.517 -4.591 -16.075 1.00 94.88 84 GLU A CA 1
ATOM 643 C C . GLU A 1 84 ? 6.143 -3.714 -14.981 1.00 94.88 84 GLU A C 1
ATOM 645 O O . GLU A 1 84 ? 7.066 -4.171 -14.304 1.00 94.88 84 GLU A O 1
ATOM 650 N N . ASP A 1 85 ? 5.639 -2.496 -14.773 1.00 94.75 85 ASP A N 1
ATOM 651 C CA . ASP A 1 85 ? 6.100 -1.614 -13.697 1.00 94.75 85 ASP A CA 1
ATOM 652 C C . ASP A 1 85 ? 5.552 -2.072 -12.328 1.00 94.75 85 ASP A C 1
ATOM 654 O O . ASP A 1 85 ? 6.072 -1.684 -11.279 1.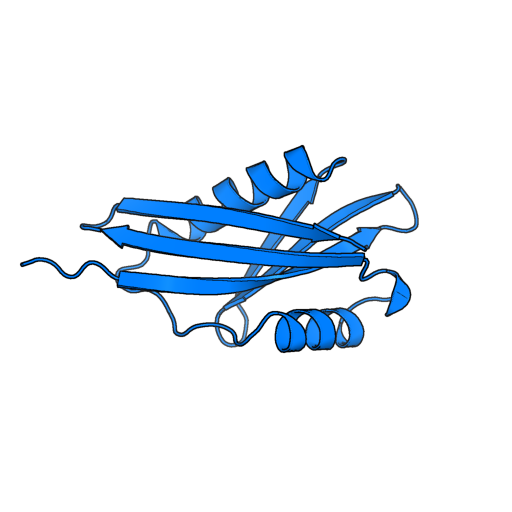00 94.75 85 ASP A O 1
ATOM 658 N N . ILE A 1 86 ? 4.560 -2.975 -12.316 1.00 96.12 86 ILE A N 1
ATOM 659 C CA . ILE A 1 86 ? 4.060 -3.639 -11.108 1.00 96.12 86 ILE A CA 1
ATOM 660 C C . ILE A 1 86 ? 4.984 -4.793 -10.715 1.00 96.12 86 ILE A C 1
ATOM 662 O O . ILE A 1 86 ? 4.969 -5.869 -11.316 1.00 96.12 86 ILE A O 1
ATOM 666 N N . ILE A 1 87 ? 5.750 -4.588 -9.645 1.00 95.81 87 ILE A N 1
ATOM 667 C CA . ILE A 1 87 ? 6.804 -5.514 -9.202 1.00 95.81 87 ILE A CA 1
ATOM 668 C C . ILE A 1 87 ? 6.414 -6.359 -7.983 1.00 95.81 87 ILE A C 1
ATOM 670 O O . ILE A 1 87 ? 7.174 -7.227 -7.553 1.00 95.81 87 ILE A O 1
ATOM 674 N N . GLY A 1 88 ? 5.248 -6.111 -7.385 1.00 96.00 88 GLY A N 1
ATOM 675 C CA . GLY A 1 88 ? 4.830 -6.827 -6.188 1.00 96.00 88 GLY A CA 1
ATOM 676 C C . GLY A 1 88 ? 3.563 -6.290 -5.542 1.00 96.00 88 GLY A C 1
ATOM 677 O O . GLY A 1 88 ? 2.841 -5.469 -6.106 1.00 96.00 88 GLY A O 1
ATOM 678 N N . TYR A 1 89 ? 3.308 -6.757 -4.324 1.00 96.00 89 TYR A N 1
ATOM 679 C CA . TYR A 1 89 ? 2.218 -6.281 -3.478 1.00 96.00 89 TYR A CA 1
ATOM 680 C C . TYR A 1 89 ? 2.690 -6.053 -2.042 1.00 96.00 89 TYR A C 1
ATOM 682 O O . TYR A 1 89 ? 3.745 -6.529 -1.618 1.00 96.00 89 TYR A O 1
ATOM 690 N N . ILE A 1 90 ? 1.877 -5.338 -1.275 1.00 96.31 90 ILE A N 1
ATOM 691 C CA . ILE A 1 90 ? 2.030 -5.16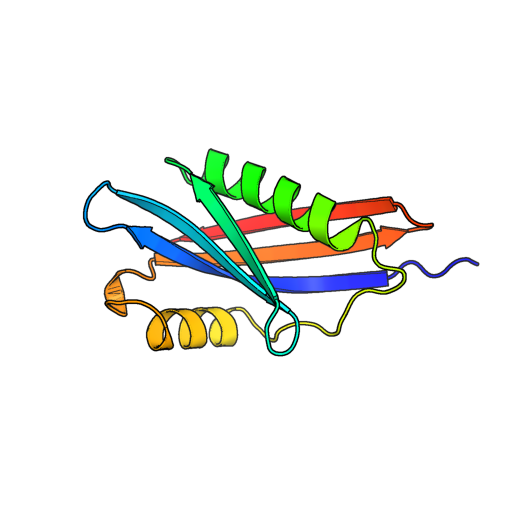2 0.164 1.00 96.31 90 ILE A CA 1
ATOM 692 C C . ILE A 1 90 ? 0.748 -5.603 0.866 1.00 96.31 90 ILE A C 1
ATOM 694 O O . ILE A 1 90 ? -0.345 -5.143 0.541 1.00 96.31 90 ILE A O 1
ATOM 698 N N . ALA A 1 91 ? 0.883 -6.514 1.825 1.00 95.50 91 ALA A N 1
ATOM 699 C CA . ALA A 1 91 ? -0.212 -6.940 2.688 1.00 95.50 91 ALA A CA 1
ATOM 700 C C . ALA A 1 91 ? -0.127 -6.174 4.009 1.00 95.50 91 ALA A C 1
ATOM 702 O O . ALA A 1 91 ? 0.915 -6.207 4.662 1.00 95.50 91 ALA A O 1
ATOM 703 N N . ALA A 1 92 ? -1.206 -5.503 4.408 1.00 95.88 92 ALA A N 1
ATOM 704 C CA . ALA A 1 92 ? -1.290 -4.734 5.643 1.00 95.88 92 ALA A CA 1
ATOM 705 C C . ALA A 1 92 ? -2.424 -5.250 6.538 1.00 95.88 92 ALA A C 1
ATOM 707 O O . ALA A 1 92 ? -3.594 -5.218 6.158 1.00 95.88 92 ALA A O 1
ATOM 708 N N . GLN A 1 93 ? -2.080 -5.701 7.742 1.00 96.38 93 GLN A N 1
ATOM 709 C CA . GLN A 1 93 ? -3.027 -5.953 8.819 1.00 96.38 93 GLN A CA 1
ATOM 710 C C . GLN A 1 93 ? -3.227 -4.669 9.616 1.00 96.38 93 GLN A C 1
ATOM 712 O O . GLN A 1 93 ? -2.268 -4.091 10.131 1.00 96.38 93 GLN A O 1
ATOM 717 N N . ILE A 1 94 ? -4.477 -4.245 9.747 1.00 94.75 94 ILE A N 1
ATOM 718 C CA . ILE A 1 94 ? -4.849 -3.030 10.463 1.00 94.75 94 ILE A CA 1
ATOM 719 C C . ILE A 1 94 ? -5.772 -3.428 11.595 1.00 94.75 94 ILE A C 1
ATOM 721 O O . ILE A 1 94 ? -6.810 -4.040 11.361 1.00 94.75 94 ILE A O 1
ATOM 725 N N . THR A 1 95 ? -5.371 -3.082 12.811 1.00 94.00 95 THR A N 1
ATOM 726 C CA . THR A 1 95 ? -6.125 -3.333 14.035 1.00 94.00 95 THR A CA 1
ATOM 727 C C . THR A 1 95 ? -6.525 -1.999 14.647 1.00 94.00 95 THR A C 1
ATOM 729 O O . THR A 1 95 ? -5.659 -1.188 14.980 1.00 94.00 95 THR A O 1
ATOM 732 N N . GLN A 1 96 ? -7.825 -1.779 14.827 1.00 90.69 96 GLN A N 1
ATOM 733 C CA . GLN A 1 96 ? -8.367 -0.663 15.593 1.00 90.69 96 GLN A CA 1
ATOM 734 C C . GLN A 1 96 ? -8.805 -1.138 16.978 1.00 90.69 96 GLN A C 1
ATOM 736 O O . GLN A 1 96 ? -9.589 -2.077 17.129 1.00 90.69 96 GLN A O 1
ATOM 741 N N . ASN A 1 97 ? -8.296 -0.465 18.010 1.00 88.38 97 ASN A N 1
ATOM 742 C CA . ASN A 1 97 ? -8.633 -0.727 19.402 1.00 88.38 97 ASN A CA 1
ATOM 743 C C . ASN A 1 97 ? -8.801 0.597 20.153 1.00 88.38 97 ASN A C 1
ATOM 745 O O . ASN A 1 97 ? -7.839 1.327 20.375 1.00 88.38 97 ASN A O 1
ATOM 749 N N . ASN A 1 98 ? -10.027 0.906 20.581 1.00 80.56 98 ASN A N 1
ATOM 750 C CA . ASN A 1 98 ? -10.331 2.075 21.417 1.00 80.56 98 ASN A CA 1
ATOM 751 C C . ASN A 1 98 ? -9.863 3.427 20.842 1.00 80.56 98 ASN A C 1
ATOM 753 O O . ASN A 1 98 ? -9.473 4.306 21.609 1.00 80.56 98 ASN A O 1
ATOM 757 N N . GLY A 1 99 ? -9.922 3.601 19.518 1.00 76.12 99 GLY A N 1
ATOM 758 C CA . GLY A 1 99 ? -9.447 4.814 18.840 1.00 76.12 99 GLY A CA 1
ATOM 759 C C . GLY A 1 99 ? -7.928 4.868 18.641 1.00 76.12 99 GLY A C 1
ATOM 760 O O . GLY A 1 99 ? -7.404 5.908 18.264 1.00 76.12 99 GLY A O 1
ATOM 761 N N . GLN A 1 100 ? -7.212 3.772 18.909 1.00 87.94 100 GLN A N 1
ATOM 762 C CA . GLN A 1 100 ? -5.817 3.593 18.515 1.00 87.94 100 GLN A CA 1
ATOM 763 C C . GLN A 1 100 ? -5.740 2.633 17.331 1.00 87.94 100 GLN A C 1
ATOM 765 O O . GLN A 1 100 ? -6.348 1.560 17.356 1.00 87.94 100 GLN A O 1
ATOM 770 N N . THR A 1 101 ? -4.961 3.013 16.323 1.00 92.56 101 THR A N 1
ATOM 771 C CA . THR A 1 101 ? -4.717 2.213 15.122 1.00 92.56 101 THR A CA 1
ATOM 772 C C . THR A 1 101 ? -3.317 1.622 15.182 1.00 92.56 101 THR A C 1
ATOM 774 O O . THR A 1 101 ? -2.336 2.342 15.357 1.00 92.56 101 THR A O 1
ATOM 777 N N . GLN A 1 102 ? -3.223 0.306 15.007 1.00 94.44 102 GLN A N 1
ATOM 778 C CA . GLN A 1 102 ? -1.968 -0.409 14.820 1.00 94.44 102 GLN A CA 1
ATOM 779 C C . GLN A 1 102 ? -1.939 -1.016 13.418 1.00 94.44 102 GLN A C 1
ATOM 781 O O . GLN A 1 102 ? -2.867 -1.723 13.029 1.00 94.44 102 GLN A O 1
ATOM 786 N N . VAL A 1 103 ? -0.854 -0.773 12.682 1.00 95.62 103 VAL A N 1
ATOM 787 C CA . VAL A 1 103 ? -0.628 -1.336 11.347 1.00 95.62 103 VAL A CA 1
ATOM 788 C C . VAL A 1 103 ? 0.601 -2.238 11.374 1.00 95.62 103 VAL A C 1
ATOM 790 O O . VAL A 1 103 ? 1.649 -1.863 11.897 1.00 95.62 103 VAL A O 1
ATOM 793 N N . GLN A 1 104 ? 0.474 -3.423 10.788 1.00 96.00 104 GLN A N 1
ATOM 794 C CA . GLN A 1 104 ? 1.586 -4.299 10.430 1.00 96.00 104 GLN A CA 1
ATOM 795 C C . GLN A 1 104 ? 1.524 -4.525 8.926 1.00 96.00 104 GLN A C 1
ATOM 797 O O . GLN A 1 104 ? 0.473 -4.914 8.429 1.00 96.00 104 GLN A O 1
ATOM 802 N N . ALA A 1 105 ? 2.613 -4.297 8.198 1.00 94.38 105 ALA A N 1
ATOM 803 C CA . ALA A 1 105 ? 2.629 -4.514 6.757 1.00 94.38 105 ALA A CA 1
ATOM 804 C C . ALA A 1 105 ? 3.872 -5.277 6.313 1.00 94.38 105 ALA A C 1
ATOM 806 O O . ALA A 1 105 ? 4.919 -5.188 6.956 1.00 94.38 105 ALA A O 1
ATOM 807 N N . LYS A 1 106 ? 3.739 -6.031 5.219 1.00 95.38 106 LYS A N 1
ATOM 808 C CA . LYS A 1 106 ? 4.846 -6.753 4.599 1.00 95.38 106 LYS A CA 1
ATOM 809 C C . LYS A 1 106 ? 4.795 -6.670 3.082 1.00 95.38 106 LYS A C 1
ATOM 811 O O . LYS A 1 106 ? 3.757 -6.951 2.484 1.00 95.38 106 LYS A O 1
ATOM 816 N N . MET A 1 107 ? 5.925 -6.317 2.473 1.00 95.25 107 MET A N 1
ATOM 817 C CA . MET A 1 107 ? 6.088 -6.354 1.019 1.00 95.25 107 MET A CA 1
ATOM 818 C C . MET A 1 107 ? 6.480 -7.726 0.486 1.00 95.25 107 MET A C 1
ATOM 820 O O . MET A 1 107 ? 7.280 -8.448 1.084 1.00 95.25 107 MET A O 1
ATOM 824 N N . HIS A 1 108 ? 5.959 -8.020 -0.701 1.00 95.69 108 HIS A N 1
ATOM 825 C CA . HIS A 1 108 ? 6.219 -9.211 -1.493 1.00 95.69 108 HIS A CA 1
ATOM 826 C C . HIS A 1 108 ? 6.535 -8.775 -2.930 1.00 95.69 108 HIS A C 1
ATOM 828 O O . HIS A 1 108 ? 5.627 -8.552 -3.729 1.00 95.69 108 HIS A O 1
ATOM 834 N N . ILE A 1 109 ? 7.826 -8.610 -3.229 1.00 90.69 109 ILE A N 1
ATOM 835 C CA . ILE A 1 109 ? 8.348 -8.173 -4.536 1.00 90.69 109 ILE A CA 1
ATOM 836 C C . ILE A 1 109 ? 9.001 -9.373 -5.235 1.00 90.69 109 ILE A C 1
ATOM 838 O O . ILE A 1 109 ? 9.641 -10.185 -4.561 1.00 90.69 109 ILE A O 1
ATOM 842 N N . SER A 1 110 ? 8.790 -9.495 -6.551 1.00 79.06 110 SER A N 1
ATOM 843 C CA . SER A 1 110 ? 9.325 -10.576 -7.405 1.00 79.06 110 SER A CA 1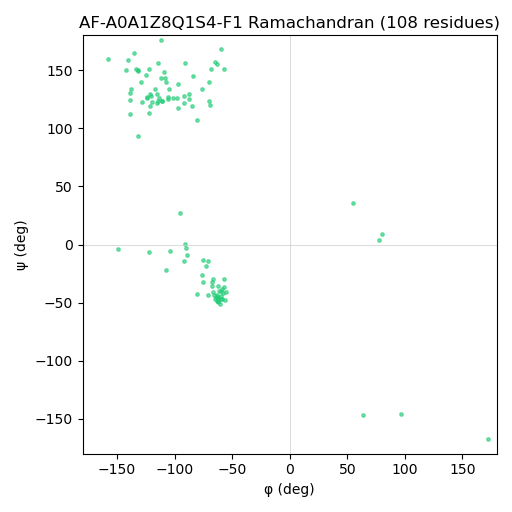
ATOM 844 C C . SER A 1 110 ? 10.652 -10.220 -8.070 1.00 79.06 110 SER A C 1
ATOM 846 O O . SER A 1 110 ? 10.885 -9.019 -8.329 1.00 79.06 110 SER A O 1
#

Sequence (110 aa):
MKNMDTKMYYGFVEKNPENGSLGTSFAFGTNESVIAIGDSVHELETDTIKALTQYFSDRAELPDNNGTAEDALERGKENADKPEDIIGYIAAQITQNNGQTQVQAKMHIS

Nearest PDB structures (foldseek):
  3ndf-assembly1_A  TM=2.765E-01  e=4.640E-02  Homo sapiens
  2xn6-assembly1_A  TM=2.778E-01  e=7.071E-02  Homo sapiens
  2riv-assembly1_A  TM=2.750E-01  e=9.553E-02  Homo sapiens
  6ftp-assembly1_A  TM=2.634E-01  e=7.509E-02  Homo sapiens
  3t1p-assembly1_A  TM=2.676E-01  e=9.553E-02  Homo sapiens